Protein AF-A0A7C2VIC4-F1 (afdb_monomer)

Nearest PDB structures (foldseek):
  1k8g-assembly3_C  TM=6.787E-01  e=7.687E-01  Sterkiella nova
  3rd4-assembly2_A  TM=5.755E-01  e=6.909E-01  Proteus penneri ATCC 35198
  1k8g-assembly1_A  TM=6.773E-01  e=1.904E+00  Sterkiella nova
  1kix-assembly1_A-2  TM=5.984E-01  e=1.311E+00  Sterkiella nova

Structure (mmCIF, N/CA/C/O backbone):
data_AF-A0A7C2VIC4-F1
#
_entry.id   AF-A0A7C2VIC4-F1
#
loop_
_atom_site.group_PDB
_atom_site.id
_atom_site.type_symbol
_atom_site.label_atom_id
_atom_site.label_alt_id
_atom_site.label_comp_id
_atom_site.label_asym_id
_atom_site.label_entity_id
_atom_site.label_seq_id
_atom_site.pdbx_PDB_ins_code
_atom_site.Cartn_x
_atom_site.Cartn_y
_atom_site.Cartn_z
_atom_sit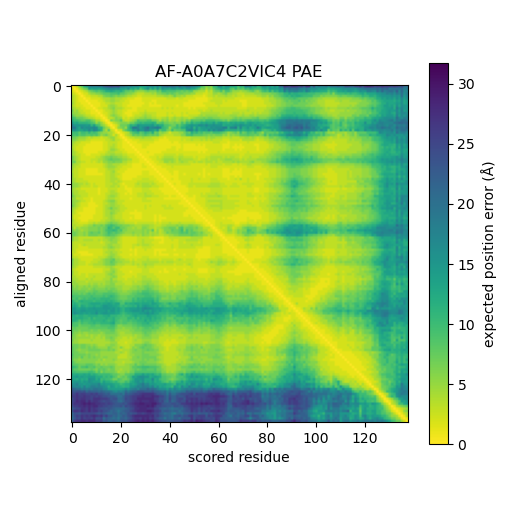e.occupancy
_atom_site.B_iso_or_equiv
_atom_site.auth_seq_id
_atom_site.auth_comp_id
_atom_site.auth_asym_id
_atom_site.auth_atom_id
_atom_site.pdbx_PDB_model_num
ATOM 1 N N . MET A 1 1 ? 11.755 -2.537 13.534 1.00 64.75 1 MET A N 1
ATOM 2 C CA . MET A 1 1 ? 10.346 -2.822 13.194 1.00 64.75 1 MET A CA 1
ATOM 3 C C . MET A 1 1 ? 9.711 -3.477 14.412 1.00 64.75 1 MET A C 1
ATOM 5 O O . MET A 1 1 ? 10.416 -4.234 15.068 1.00 64.75 1 MET A O 1
ATOM 9 N N . ALA A 1 2 ? 8.489 -3.097 14.790 1.00 79.00 2 ALA A N 1
ATOM 10 C CA . ALA A 1 2 ? 7.834 -3.641 15.985 1.00 79.00 2 ALA A CA 1
ATOM 11 C C . ALA A 1 2 ? 7.265 -5.044 15.720 1.00 79.00 2 ALA A C 1
ATOM 13 O O . ALA A 1 2 ? 7.152 -5.450 14.565 1.00 79.00 2 ALA A O 1
ATOM 14 N N . ASP A 1 3 ? 6.908 -5.765 16.781 1.00 85.69 3 ASP A N 1
ATOM 15 C CA . ASP A 1 3 ? 6.278 -7.080 16.656 1.00 85.69 3 ASP A CA 1
ATOM 16 C C . ASP A 1 3 ? 4.849 -6.939 16.083 1.00 85.69 3 ASP A C 1
ATOM 18 O O . ASP A 1 3 ? 4.140 -5.994 16.465 1.00 85.69 3 ASP A O 1
ATOM 22 N N . PRO A 1 4 ? 4.408 -7.800 15.143 1.00 91.94 4 PRO A N 1
ATOM 23 C CA . PRO A 1 4 ? 3.077 -7.699 14.559 1.00 91.94 4 PRO A CA 1
ATOM 24 C C . PRO A 1 4 ? 1.993 -7.967 15.606 1.00 91.94 4 PRO A C 1
ATOM 26 O O . P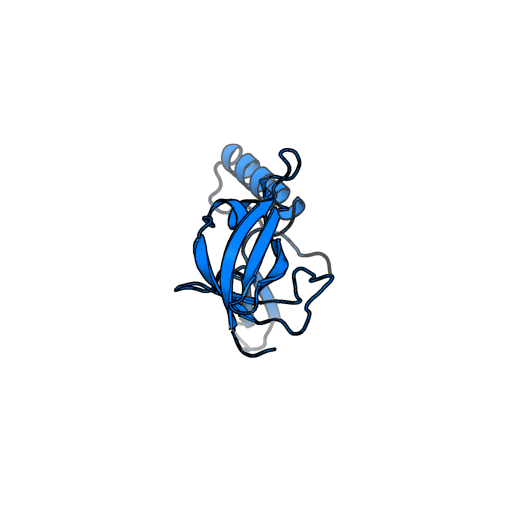RO A 1 4 ? 1.942 -9.039 16.204 1.00 91.94 4 PRO A O 1
ATOM 29 N N . ARG A 1 5 ? 1.079 -7.011 15.781 1.00 94.31 5 ARG A N 1
ATOM 30 C CA . ARG A 1 5 ? -0.068 -7.123 16.688 1.00 94.31 5 ARG A CA 1
ATOM 31 C C . ARG A 1 5 ? -1.367 -7.338 15.902 1.00 94.31 5 ARG A C 1
ATOM 33 O O . ARG A 1 5 ? -1.522 -6.726 14.840 1.00 94.31 5 ARG A O 1
ATOM 40 N N . PRO A 1 6 ? -2.299 -8.178 16.386 1.00 96.81 6 PRO A N 1
ATOM 41 C CA . PRO A 1 6 ? -3.604 -8.325 15.757 1.00 96.81 6 PRO A CA 1
ATOM 42 C C . PRO A 1 6 ? -4.415 -7.035 15.923 1.00 96.81 6 PRO A C 1
ATOM 44 O O . PRO A 1 6 ? -4.451 -6.445 17.005 1.00 96.81 6 PRO A O 1
ATOM 47 N N . VAL A 1 7 ? -5.051 -6.602 14.841 1.00 97.62 7 VAL A N 1
ATOM 48 C CA . VAL A 1 7 ? -5.935 -5.437 14.797 1.00 97.62 7 VAL A CA 1
ATOM 49 C C . VAL A 1 7 ? -7.162 -5.743 13.951 1.00 97.62 7 VAL A C 1
ATOM 51 O O . VAL A 1 7 ? -7.092 -6.518 13.001 1.00 97.62 7 VAL A O 1
ATOM 54 N N . THR A 1 8 ? -8.275 -5.094 14.256 1.00 98.06 8 THR A N 1
ATOM 55 C CA . THR A 1 8 ? -9.520 -5.199 13.495 1.00 98.06 8 THR A CA 1
ATOM 56 C C . THR A 1 8 ? -9.792 -3.889 12.773 1.00 98.06 8 THR A C 1
ATOM 58 O O . THR A 1 8 ? -9.621 -2.809 13.341 1.00 98.06 8 THR A O 1
ATOM 61 N N . VAL A 1 9 ? -10.217 -3.960 11.515 1.00 97.75 9 VAL A N 1
ATOM 62 C CA . VAL A 1 9 ? -10.616 -2.780 10.744 1.00 97.75 9 VAL A CA 1
ATOM 63 C C . VAL A 1 9 ? -11.910 -2.205 11.310 1.00 97.75 9 VAL A C 1
ATOM 65 O O . VAL A 1 9 ? -12.925 -2.892 11.385 1.00 97.75 9 VAL A O 1
ATOM 68 N N . VAL A 1 10 ? -11.880 -0.925 11.673 1.00 97.44 10 VAL A N 1
ATOM 69 C CA . VAL A 1 10 ? -13.036 -0.189 12.202 1.00 97.44 10 VAL A CA 1
ATOM 70 C C . VAL A 1 10 ? -13.691 0.657 11.121 1.00 97.44 10 VAL A C 1
ATOM 72 O O . VAL A 1 10 ? -14.910 0.733 11.066 1.00 97.44 10 VAL A O 1
ATOM 75 N N . ALA A 1 11 ? -12.893 1.324 10.284 1.00 95.81 11 ALA A N 1
ATOM 76 C CA . ALA A 1 11 ? -13.414 2.200 9.242 1.00 95.81 11 ALA A CA 1
ATOM 77 C C . ALA A 1 11 ? -12.382 2.453 8.141 1.00 95.81 11 ALA A C 1
ATOM 79 O O . ALA A 1 11 ? -11.172 2.430 8.376 1.00 95.81 11 ALA A O 1
ATOM 80 N N . ARG A 1 12 ? -12.870 2.826 6.956 1.00 94.56 12 ARG A N 1
ATOM 81 C CA . ARG A 1 12 ? -12.067 3.419 5.876 1.00 94.56 12 ARG A CA 1
ATOM 82 C C . ARG A 1 12 ? -12.489 4.867 5.645 1.00 94.56 12 ARG A C 1
ATOM 84 O O . ARG A 1 12 ? -13.675 5.174 5.562 1.00 94.56 12 ARG A O 1
ATOM 91 N N . ARG A 1 13 ? -11.523 5.776 5.530 1.00 91.81 13 ARG A N 1
ATOM 92 C CA . ARG A 1 13 ? -11.762 7.202 5.269 1.00 91.81 13 ARG A CA 1
ATOM 93 C C . ARG A 1 13 ? -11.097 7.585 3.958 1.00 91.81 13 ARG A C 1
ATOM 95 O O . ARG A 1 13 ? -9.876 7.697 3.878 1.00 91.81 13 ARG A O 1
ATOM 102 N N . ILE A 1 14 ? -11.915 7.793 2.934 1.00 87.19 14 ILE A N 1
ATOM 103 C CA . ILE A 1 14 ? -11.472 8.136 1.581 1.00 87.19 14 ILE A CA 1
ATOM 104 C C . ILE A 1 14 ? -12.244 9.375 1.143 1.00 87.19 14 ILE A C 1
ATOM 106 O O . ILE A 1 14 ? -13.466 9.428 1.276 1.00 87.19 14 ILE A O 1
ATOM 110 N N . ARG A 1 15 ? -11.537 10.391 0.640 1.00 77.56 15 ARG A N 1
ATOM 111 C CA . ARG A 1 15 ? -12.171 11.570 0.036 1.00 77.56 15 ARG A CA 1
ATOM 112 C C . ARG A 1 15 ? -12.324 11.344 -1.460 1.00 77.56 15 ARG A C 1
ATOM 114 O O . ARG A 1 15 ? -11.386 10.883 -2.101 1.00 77.56 15 ARG A O 1
ATOM 121 N N . GLN A 1 16 ? -13.471 11.730 -2.017 1.00 71.19 16 GLN A N 1
ATOM 122 C CA . GLN A 1 16 ? -13.789 11.502 -3.430 1.00 71.19 16 GLN A CA 1
ATOM 123 C C . GLN A 1 16 ? -12.762 12.131 -4.386 1.00 71.19 16 GLN A C 1
ATOM 125 O O . GLN A 1 16 ? -12.426 11.517 -5.389 1.00 71.19 16 GLN A O 1
ATOM 130 N N . ALA A 1 17 ? -12.202 13.298 -4.046 1.00 64.31 17 ALA A N 1
ATOM 131 C CA . ALA A 1 17 ? -11.174 13.959 -4.857 1.00 64.31 17 ALA A CA 1
ATOM 132 C C . ALA A 1 17 ? -9.854 13.164 -4.959 1.00 64.31 17 ALA A C 1
ATOM 134 O O . ALA A 1 17 ? -9.212 13.197 -5.999 1.00 64.31 17 ALA A O 1
ATOM 135 N N . ASN A 1 18 ? -9.484 12.391 -3.928 1.00 67.44 18 ASN A N 1
ATOM 136 C CA . ASN A 1 18 ? -8.177 11.716 -3.844 1.00 67.44 18 ASN A CA 1
ATOM 137 C C . ASN A 1 18 ? -8.317 10.186 -3.867 1.00 67.44 18 ASN A C 1
ATOM 139 O O . ASN A 1 18 ? -7.444 9.463 -3.384 1.00 67.44 18 ASN A O 1
ATOM 143 N N . TYR A 1 19 ? -9.445 9.685 -4.376 1.00 72.44 19 TYR A N 1
ATOM 144 C CA . TYR A 1 19 ? -9.919 8.324 -4.119 1.00 72.44 19 TYR A CA 1
ATOM 145 C C . TYR A 1 19 ? -8.951 7.205 -4.535 1.00 72.44 19 TYR A C 1
ATOM 147 O O . TYR A 1 19 ? -9.070 6.096 -4.017 1.00 72.44 19 TYR A O 1
ATOM 155 N N . ARG A 1 20 ? -8.005 7.483 -5.444 1.00 76.12 20 ARG A N 1
ATOM 156 C CA . ARG A 1 20 ? -6.988 6.526 -5.911 1.00 76.12 20 ARG A CA 1
ATOM 157 C C . ARG A 1 20 ? -5.716 6.544 -5.065 1.00 76.12 20 ARG A C 1
ATOM 159 O O . ARG A 1 20 ? -5.244 5.495 -4.634 1.00 76.12 20 ARG A O 1
ATOM 166 N N . TYR A 1 21 ? -5.159 7.721 -4.789 1.00 80.12 21 TYR A N 1
ATOM 167 C CA . TYR A 1 21 ? -3.799 7.842 -4.249 1.00 80.12 21 TYR A CA 1
ATOM 168 C C . TYR A 1 21 ? -3.730 8.168 -2.752 1.00 80.12 21 TYR A C 1
ATOM 170 O O . TYR A 1 21 ? -2.663 8.021 -2.166 1.00 80.12 21 TYR A O 1
ATOM 178 N N . LEU A 1 22 ? -4.839 8.545 -2.101 1.00 89.12 22 LEU A N 1
ATOM 179 C CA . LEU A 1 22 ? -4.853 8.773 -0.652 1.00 89.12 22 LEU A CA 1
ATOM 180 C C . LEU A 1 22 ? -6.119 8.233 0.016 1.00 89.12 22 LEU A C 1
ATOM 182 O O . LEU A 1 22 ? -7.237 8.672 -0.256 1.00 89.12 22 LEU A O 1
ATOM 186 N N . GLY A 1 23 ? -5.913 7.335 0.971 1.00 91.81 23 GLY A N 1
ATOM 187 C CA . GLY A 1 23 ? -6.927 6.839 1.887 1.00 91.81 23 GLY A CA 1
ATOM 188 C C . GLY A 1 23 ? -6.350 6.640 3.282 1.00 91.81 23 GLY A C 1
ATOM 189 O O . GLY A 1 23 ? -5.136 6.586 3.477 1.00 91.81 23 GLY A O 1
ATOM 190 N N . PHE A 1 24 ? -7.238 6.527 4.263 1.00 94.88 24 PHE A N 1
ATOM 191 C CA . PHE A 1 24 ? -6.866 6.176 5.626 1.00 94.88 24 PHE A CA 1
ATOM 192 C C . PHE A 1 24 ? -7.657 4.959 6.079 1.00 94.88 24 PHE A C 1
ATOM 194 O O . PHE A 1 24 ? -8.880 4.914 5.921 1.00 94.88 24 PHE A O 1
ATOM 201 N N . LEU A 1 25 ? -6.962 4.006 6.685 1.00 96.81 25 LEU A N 1
ATOM 202 C CA . LEU A 1 25 ? -7.568 2.873 7.362 1.00 96.81 25 LEU A CA 1
ATOM 203 C C . LEU A 1 25 ? -7.530 3.122 8.868 1.00 96.81 25 LEU A C 1
ATOM 205 O O . LEU A 1 25 ? -6.473 3.412 9.425 1.00 96.81 25 LEU A O 1
ATOM 209 N N . VAL A 1 26 ? -8.679 3.018 9.525 1.00 97.12 26 VAL A N 1
ATOM 210 C CA . VAL A 1 26 ? -8.771 3.038 10.983 1.00 97.12 26 VAL A CA 1
ATOM 211 C C . VAL A 1 26 ? -8.855 1.599 11.458 1.00 97.12 26 VAL A C 1
ATOM 213 O O . VAL A 1 26 ? -9.789 0.882 11.095 1.00 97.12 26 VAL A O 1
ATOM 216 N N . VAL A 1 27 ? -7.884 1.182 12.263 1.00 97.44 27 VAL A N 1
ATOM 217 C CA . VAL A 1 27 ? -7.838 -0.153 12.869 1.00 97.44 27 VAL A CA 1
ATOM 218 C C . VAL A 1 27 ? -7.764 -0.039 14.383 1.00 97.44 27 VAL A C 1
ATOM 220 O O . VAL A 1 27 ? -7.303 0.976 14.901 1.00 97.44 27 VAL A O 1
ATOM 223 N N . GLN A 1 28 ? -8.205 -1.069 15.091 1.00 97.25 28 GLN A N 1
ATOM 224 C CA . GLN A 1 28 ? -8.207 -1.109 16.548 1.00 97.25 28 GLN A CA 1
ATOM 225 C C . GLN A 1 28 ? -7.581 -2.405 17.050 1.00 97.25 28 GLN A C 1
ATOM 227 O O . GLN A 1 28 ? -7.852 -3.467 16.496 1.00 97.25 28 GLN A O 1
ATOM 232 N N . ASP A 1 29 ? -6.747 -2.329 18.084 1.00 95.56 29 ASP A N 1
ATOM 233 C CA . ASP A 1 29 ? -6.220 -3.522 18.750 1.00 95.56 29 ASP A CA 1
ATOM 234 C C . ASP A 1 29 ? -7.180 -4.077 19.821 1.00 95.56 29 ASP A C 1
ATOM 236 O O . ASP A 1 29 ? -8.225 -3.499 20.134 1.00 95.56 29 ASP A O 1
ATOM 240 N N . ALA A 1 30 ? -6.813 -5.215 20.413 1.00 92.62 30 ALA A N 1
ATOM 241 C CA . ALA A 1 30 ? -7.595 -5.848 21.477 1.00 92.62 30 ALA A CA 1
ATOM 242 C C . ALA A 1 30 ? -7.703 -4.999 22.761 1.00 92.62 30 ALA A C 1
ATOM 244 O O . ALA A 1 30 ? -8.619 -5.211 23.554 1.00 92.62 30 ALA A O 1
ATOM 245 N N . ALA A 1 31 ? -6.793 -4.041 22.974 1.00 92.44 31 ALA A N 1
ATOM 246 C CA . ALA A 1 31 ? -6.828 -3.117 24.106 1.00 92.44 31 ALA A CA 1
ATOM 247 C C . ALA A 1 31 ? -7.726 -1.891 2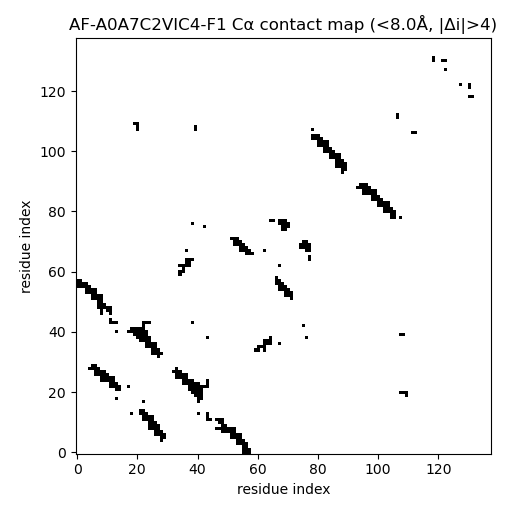3.843 1.00 92.44 31 ALA A C 1
ATOM 249 O O . ALA A 1 31 ? -7.916 -1.067 24.738 1.00 92.44 31 ALA A O 1
ATOM 250 N N . 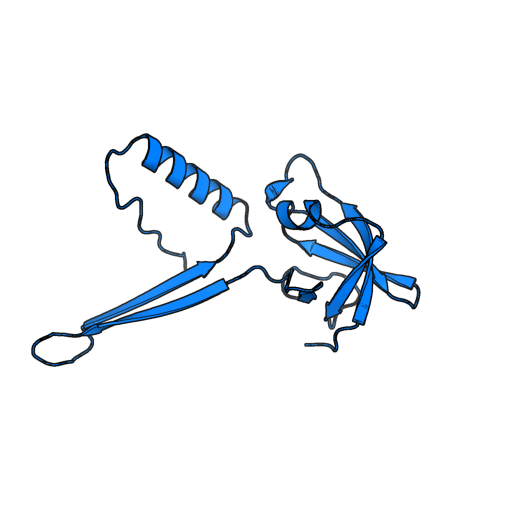GLY A 1 32 ? -8.293 -1.769 22.638 1.00 92.94 32 GLY A N 1
ATOM 251 C CA . GLY A 1 32 ? -9.144 -0.650 22.240 1.00 92.94 32 GLY A CA 1
ATOM 252 C C . GLY A 1 32 ? -8.380 0.551 21.681 1.00 92.94 32 GLY A C 1
ATOM 253 O O . GLY A 1 32 ? -8.991 1.587 21.423 1.00 92.94 32 GLY A O 1
ATOM 254 N N . VAL A 1 33 ? -7.066 0.441 21.468 1.00 93.88 33 VAL A N 1
ATOM 255 C CA . VAL A 1 33 ? -6.255 1.521 20.896 1.00 93.88 33 VAL A CA 1
ATOM 256 C C . VAL A 1 33 ? -6.516 1.603 19.398 1.00 93.88 33 VAL A C 1
ATOM 258 O O . VAL A 1 33 ? -6.379 0.610 18.682 1.00 93.88 33 VAL A O 1
ATOM 261 N N . GLN A 1 34 ? -6.880 2.794 18.920 1.00 95.44 34 GLN A N 1
ATOM 262 C CA . GLN A 1 34 ? -7.122 3.047 17.503 1.00 95.44 34 GLN A CA 1
ATOM 263 C C . GLN A 1 34 ? -5.890 3.624 16.809 1.00 95.44 34 GLN A C 1
ATOM 265 O O . GLN A 1 34 ? -5.261 4.562 17.295 1.00 95.44 34 GLN A O 1
ATOM 270 N N . TYR A 1 35 ? -5.613 3.110 15.617 1.00 96.56 35 TYR A N 1
ATOM 271 C CA . TYR A 1 35 ? -4.541 3.555 14.738 1.00 96.56 35 TYR A CA 1
ATOM 272 C C . TYR A 1 35 ? -5.146 4.077 13.441 1.00 96.56 35 TYR A C 1
ATOM 274 O O . TYR A 1 35 ? -5.986 3.419 12.829 1.00 96.56 35 TYR A O 1
ATOM 282 N N . THR A 1 36 ? -4.703 5.256 13.005 1.00 96.38 36 THR A N 1
ATOM 283 C CA . THR A 1 36 ? 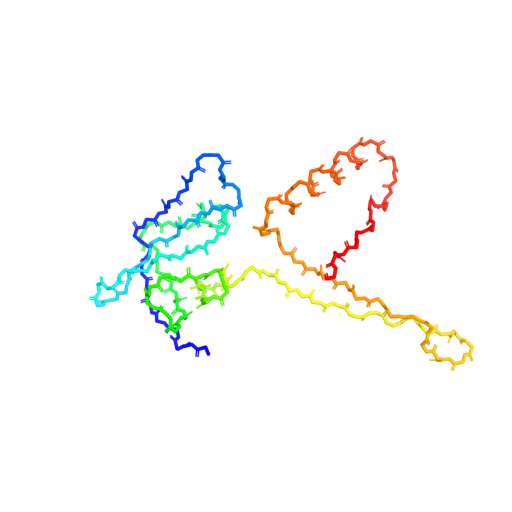-5.048 5.800 11.686 1.00 96.38 36 THR A CA 1
ATOM 284 C C . THR A 1 36 ? -3.857 5.613 10.759 1.00 96.38 36 THR A C 1
ATOM 286 O O . THR A 1 36 ? -2.819 6.240 10.950 1.00 96.38 36 THR A O 1
ATOM 289 N N . LEU A 1 37 ? -4.012 4.740 9.768 1.00 96.50 37 LEU A N 1
ATOM 290 C CA . LEU A 1 37 ? -2.950 4.304 8.870 1.00 96.50 37 LEU A CA 1
ATOM 291 C C . LEU A 1 37 ? -3.133 4.956 7.490 1.00 96.50 37 LEU A C 1
ATOM 293 O O . LEU A 1 37 ? -4.127 4.659 6.818 1.00 96.50 37 LEU A O 1
ATOM 297 N N . PRO A 1 38 ? -2.229 5.847 7.048 1.00 94.25 38 PRO A N 1
ATOM 298 C CA . PRO A 1 38 ? -2.281 6.395 5.696 1.00 94.25 38 PRO A CA 1
ATOM 299 C C . PRO A 1 38 ? -1.810 5.358 4.671 1.00 94.25 38 PRO A C 1
ATOM 301 O O . PRO A 1 38 ? -0.754 4.747 4.831 1.00 94.25 38 PRO A O 1
ATOM 304 N N . MET A 1 39 ? -2.570 5.177 3.595 1.00 93.69 39 MET A N 1
ATOM 305 C CA . MET A 1 39 ? -2.255 4.277 2.478 1.00 93.69 39 MET A CA 1
ATOM 306 C C . MET A 1 39 ? -2.816 4.827 1.166 1.00 93.69 39 MET A C 1
ATOM 308 O O . MET A 1 39 ? -3.416 5.906 1.135 1.00 93.69 39 MET A O 1
ATOM 312 N N . THR A 1 40 ? -2.621 4.109 0.061 1.00 92.81 40 THR A N 1
ATOM 313 C CA . THR A 1 40 ? -3.305 4.463 -1.185 1.00 92.81 40 THR A CA 1
ATOM 314 C C . THR A 1 40 ? -4.811 4.282 -1.029 1.00 92.81 40 THR A C 1
ATOM 316 O O . THR A 1 40 ? -5.290 3.374 -0.343 1.00 92.81 40 THR A O 1
ATOM 319 N N . GLY A 1 41 ? -5.575 5.160 -1.679 1.00 90.94 41 GLY A N 1
ATOM 320 C CA . GLY A 1 41 ? -7.032 5.078 -1.678 1.00 90.94 41 GLY A CA 1
ATOM 321 C C . GLY A 1 41 ? -7.523 3.758 -2.274 1.00 90.94 41 GLY A C 1
ATOM 322 O O . GLY A 1 41 ? -8.426 3.145 -1.716 1.00 90.94 41 GLY A O 1
ATOM 323 N N . THR A 1 42 ? -6.862 3.266 -3.327 1.00 89.31 42 THR A N 1
ATOM 324 C CA . THR A 1 42 ? -7.148 1.962 -3.944 1.00 89.31 42 THR A CA 1
ATOM 325 C C . THR A 1 42 ? -7.022 0.803 -2.950 1.00 89.31 42 THR A C 1
ATOM 327 O O . THR A 1 42 ? -7.950 0.007 -2.838 1.00 89.31 42 THR A O 1
ATOM 330 N N . VAL A 1 43 ? -5.935 0.730 -2.167 1.00 92.81 43 VAL A N 1
ATOM 331 C CA . VAL A 1 43 ? -5.768 -0.337 -1.160 1.00 92.81 43 VAL A CA 1
ATOM 332 C C . VAL A 1 43 ? -6.813 -0.212 -0.053 1.00 92.81 43 VAL A C 1
ATOM 334 O O . VAL A 1 43 ? -7.425 -1.206 0.332 1.00 92.81 43 VAL A O 1
ATOM 337 N N . ALA A 1 44 ? -7.086 1.008 0.418 1.00 93.38 44 ALA A N 1
ATOM 338 C CA . ALA A 1 44 ? -8.087 1.238 1.460 1.00 93.38 44 ALA A CA 1
ATOM 339 C C . ALA A 1 44 ? -9.506 0.789 1.051 1.00 93.38 44 ALA A C 1
ATOM 341 O O . ALA A 1 44 ? -10.301 0.426 1.917 1.00 93.38 44 ALA A O 1
ATOM 342 N N . GLN A 1 45 ? -9.845 0.806 -0.244 1.00 91.06 45 GLN A N 1
ATOM 343 C CA . GLN A 1 45 ? -11.155 0.358 -0.743 1.00 91.06 45 GLN A CA 1
ATOM 344 C C . GLN A 1 45 ? -11.349 -1.156 -0.653 1.00 91.06 45 GLN A C 1
ATOM 346 O O . GLN A 1 45 ? -12.486 -1.607 -0.516 1.00 91.06 45 GLN A O 1
ATOM 351 N N . TRP A 1 46 ? -10.268 -1.933 -0.735 1.00 91.88 46 TRP A N 1
ATOM 352 C CA . TRP A 1 46 ? -10.330 -3.397 -0.709 1.00 91.88 46 TRP A CA 1
ATOM 353 C C . TRP A 1 46 ? -10.509 -3.958 0.702 1.00 91.88 46 TRP A C 1
ATOM 355 O O . TRP A 1 46 ? -10.895 -5.113 0.859 1.00 91.88 46 TRP A O 1
ATOM 365 N N . LEU A 1 47 ? -10.251 -3.142 1.724 1.00 94.81 47 LEU A N 1
ATOM 366 C CA . LEU A 1 47 ? -10.369 -3.536 3.120 1.00 94.81 47 LEU A CA 1
ATOM 367 C C . LEU A 1 47 ? -11.797 -3.325 3.631 1.00 94.81 47 LEU A C 1
ATOM 369 O O . LEU A 1 47 ? -12.464 -2.324 3.328 1.00 94.81 47 LEU A O 1
ATOM 373 N N . LEU A 1 48 ? -12.262 -4.299 4.411 1.00 95.00 48 LEU A N 1
ATOM 374 C CA . LEU A 1 48 ? -13.621 -4.355 4.939 1.00 95.00 48 LEU A CA 1
ATOM 375 C C . LEU A 1 48 ? -13.627 -4.135 6.450 1.00 95.00 48 LEU A C 1
ATOM 377 O O . LEU A 1 48 ? -12.727 -4.578 7.157 1.00 95.00 48 LEU A O 1
ATOM 381 N N . GLU A 1 49 ? -14.665 -3.466 6.947 1.00 96.81 49 GLU A N 1
ATOM 382 C CA . GLU A 1 49 ? -14.898 -3.324 8.386 1.00 96.81 49 GLU A CA 1
ATOM 383 C C . GLU A 1 49 ? -15.105 -4.702 9.032 1.00 96.81 49 GLU A C 1
ATOM 385 O O . GLU A 1 49 ? -15.733 -5.587 8.451 1.00 96.81 49 GLU A O 1
ATOM 390 N N . GLY A 1 50 ? -14.535 -4.896 10.221 1.00 96.31 50 GLY A N 1
ATOM 391 C CA . GLY A 1 50 ? -14.512 -6.179 10.922 1.00 96.31 50 GLY A CA 1
ATOM 392 C C . GLY A 1 50 ? -13.398 -7.135 10.482 1.00 96.31 50 GLY A C 1
ATOM 393 O O . GLY A 1 50 ? -13.212 -8.165 11.122 1.00 96.31 50 GLY A O 1
ATOM 394 N N . GLN A 1 51 ? -12.628 -6.816 9.436 1.00 96.62 51 GLN A N 1
ATOM 395 C CA . GLN A 1 51 ? -11.520 -7.664 8.991 1.00 96.62 51 GLN A CA 1
ATOM 396 C C . GLN A 1 51 ? -10.371 -7.669 10.010 1.00 96.62 51 GLN A C 1
ATOM 398 O O . GLN A 1 51 ? -9.944 -6.613 10.478 1.00 96.62 51 GLN A O 1
ATOM 403 N N . GLU A 1 52 ? -9.837 -8.852 10.317 1.00 97.44 52 GLU A N 1
ATOM 404 C CA . GLU A 1 52 ? -8.657 -9.015 11.169 1.00 97.44 52 GLU A CA 1
ATOM 405 C C . GLU A 1 52 ? -7.367 -8.947 10.348 1.00 97.44 52 GLU A C 1
ATOM 407 O O . GLU A 1 52 ? -7.222 -9.602 9.315 1.00 97.44 52 GLU A O 1
ATOM 412 N N . LEU A 1 53 ? -6.416 -8.150 10.823 1.00 97.75 53 LEU A N 1
ATOM 413 C CA . LEU A 1 53 ? -5.130 -7.887 10.191 1.00 97.75 53 LEU A CA 1
ATOM 414 C C . LEU A 1 53 ? -4.014 -7.900 11.240 1.00 97.75 53 LEU A C 1
ATOM 416 O O . LEU A 1 53 ? -4.252 -7.878 12.446 1.00 97.75 53 LEU A O 1
ATOM 420 N N . ARG A 1 54 ? -2.766 -7.910 10.778 1.00 97.94 54 ARG A N 1
ATOM 421 C CA . ARG A 1 54 ? -1.563 -7.806 11.606 1.00 97.94 54 ARG A CA 1
ATOM 422 C C . ARG A 1 54 ? -0.860 -6.492 11.305 1.00 97.94 54 ARG A C 1
ATOM 424 O O . ARG A 1 54 ? -0.415 -6.275 10.179 1.00 97.94 54 ARG A O 1
ATOM 431 N N . LEU A 1 55 ? -0.759 -5.633 12.314 1.00 97.50 55 LEU A N 1
ATOM 432 C CA . LEU A 1 55 ? -0.098 -4.334 12.245 1.00 97.50 55 LEU A CA 1
ATOM 433 C C . LEU A 1 55 ? 1.249 -4.399 12.962 1.00 97.50 55 LEU A C 1
ATOM 435 O O . LEU A 1 55 ? 1.308 -4.709 14.149 1.00 97.50 55 LEU A O 1
ATOM 439 N N . SER A 1 56 ? 2.325 -4.018 12.284 1.00 96.88 56 SER A N 1
ATOM 440 C CA . SER A 1 56 ? 3.600 -3.725 12.940 1.00 96.88 56 SER A CA 1
ATOM 441 C C . SER A 1 56 ? 3.900 -2.237 12.796 1.00 96.88 56 SER A C 1
ATOM 443 O O . SER A 1 56 ? 4.004 -1.710 11.692 1.00 96.88 56 SER A O 1
ATOM 445 N N . THR A 1 57 ? 4.034 -1.548 13.925 1.00 94.88 57 THR A N 1
ATOM 446 C CA . THR A 1 57 ? 4.434 -0.139 13.983 1.00 94.88 57 THR A CA 1
ATOM 447 C C . THR A 1 57 ? 5.056 0.174 15.336 1.00 94.88 57 THR A C 1
ATOM 449 O O . THR A 1 57 ? 4.658 -0.393 16.358 1.00 94.88 57 THR A O 1
ATOM 452 N N . THR A 1 58 ? 6.041 1.069 15.343 1.00 90.19 58 THR A N 1
ATOM 453 C CA . THR A 1 58 ? 6.649 1.622 16.562 1.00 90.19 58 THR A CA 1
ATOM 454 C C . THR A 1 58 ? 5.956 2.902 17.030 1.00 90.19 58 THR A C 1
ATOM 456 O O . THR A 1 58 ? 6.259 3.383 18.120 1.00 90.19 58 THR A O 1
ATOM 459 N N . ARG A 1 59 ? 5.039 3.458 16.226 1.00 88.19 59 ARG A N 1
ATOM 460 C CA . ARG A 1 59 ? 4.317 4.701 16.509 1.00 88.19 59 ARG A CA 1
ATOM 461 C C . ARG A 1 59 ? 2.853 4.419 16.813 1.00 88.19 59 ARG A C 1
ATOM 463 O O . ARG A 1 59 ? 2.234 3.561 16.195 1.00 88.19 59 ARG A O 1
ATOM 470 N N . THR A 1 60 ? 2.297 5.175 17.749 1.00 82.00 60 THR A N 1
ATOM 471 C CA . THR A 1 60 ? 0.873 5.088 18.111 1.00 82.00 60 THR A CA 1
ATOM 472 C C . THR A 1 60 ? 0.080 6.266 17.545 1.00 82.00 60 THR A C 1
ATOM 474 O O . THR A 1 60 ? -1.095 6.126 17.226 1.00 82.00 60 THR A O 1
ATOM 477 N N . GLU A 1 61 ? 0.736 7.409 17.346 1.00 86.25 61 GLU A N 1
ATOM 478 C CA . GLU A 1 61 ? 0.147 8.645 16.829 1.00 86.25 61 GLU A CA 1
ATOM 479 C C . GLU A 1 61 ? 0.965 9.173 15.645 1.00 86.25 61 GLU A C 1
ATOM 481 O O . GLU A 1 61 ? 2.149 8.853 15.514 1.00 86.25 61 GLU A O 1
ATOM 486 N N . ALA A 1 62 ? 0.330 9.982 14.788 1.00 88.69 62 ALA A N 1
ATOM 487 C CA . ALA A 1 62 ? 0.952 10.599 13.609 1.00 88.69 62 ALA A CA 1
ATOM 488 C C . ALA A 1 62 ? 1.763 9.600 12.751 1.00 88.69 62 ALA A C 1
ATOM 490 O O . ALA A 1 62 ? 2.917 9.849 12.393 1.00 88.69 62 ALA A O 1
ATOM 491 N N . ILE A 1 63 ? 1.153 8.448 12.457 1.00 93.62 63 ILE A N 1
ATOM 492 C CA . ILE A 1 63 ? 1.744 7.383 11.640 1.00 93.62 63 ILE A CA 1
ATOM 493 C C . ILE A 1 63 ? 1.843 7.872 10.194 1.00 93.62 63 ILE A C 1
ATOM 495 O O . ILE A 1 63 ? 0.831 8.199 9.576 1.00 93.62 63 ILE A O 1
ATOM 499 N N . GLY A 1 64 ? 3.061 7.930 9.662 1.00 92.50 64 GLY A N 1
ATOM 500 C CA . GLY A 1 64 ? 3.342 8.166 8.254 1.00 92.50 64 GLY A CA 1
ATOM 501 C C . GLY A 1 64 ? 3.254 6.887 7.422 1.00 92.50 64 GLY A C 1
ATOM 502 O O . GLY A 1 64 ? 3.141 5.777 7.937 1.00 92.50 64 GLY A O 1
ATOM 503 N N . PHE A 1 65 ? 3.331 7.035 6.102 1.00 90.81 65 PHE A N 1
ATOM 504 C CA . PHE A 1 65 ? 3.219 5.906 5.176 1.00 90.81 65 PHE A CA 1
ATOM 505 C C . PHE A 1 65 ? 4.317 4.848 5.346 1.00 90.81 65 PHE A C 1
ATOM 507 O O . PHE A 1 65 ? 4.070 3.682 5.074 1.00 90.81 65 PHE A O 1
ATOM 514 N N . ASP A 1 66 ? 5.517 5.232 5.774 1.00 92.62 66 ASP A N 1
ATOM 515 C CA . ASP A 1 66 ? 6.659 4.316 5.899 1.00 92.62 66 ASP A CA 1
ATOM 51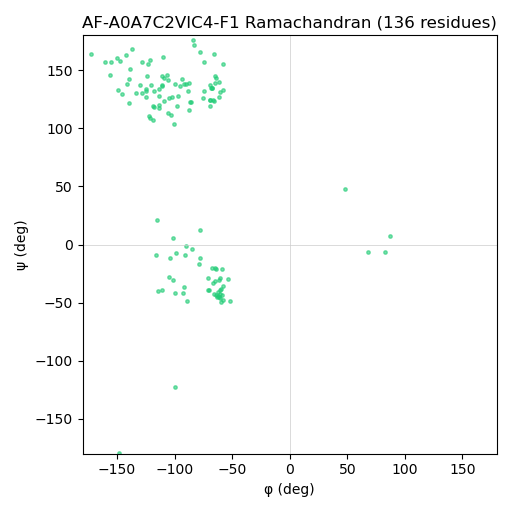6 C C . ASP A 1 66 ? 6.891 3.866 7.361 1.00 92.62 66 ASP A C 1
ATOM 518 O O . ASP A 1 66 ? 7.847 3.154 7.659 1.00 92.62 66 ASP A O 1
ATOM 522 N N . ASP A 1 67 ? 5.992 4.246 8.280 1.00 95.19 67 ASP A N 1
ATOM 523 C CA . ASP A 1 67 ? 6.099 3.975 9.7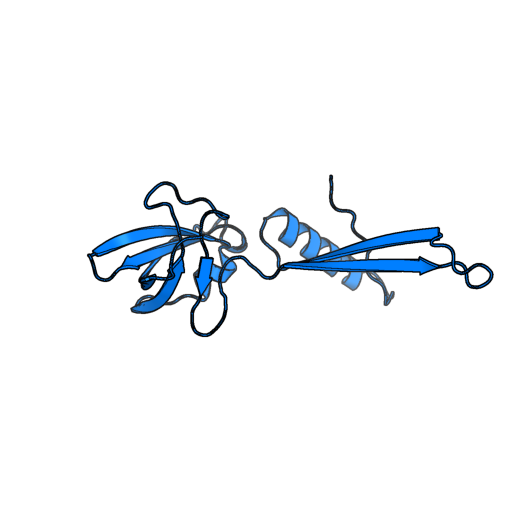24 1.00 95.19 67 ASP A CA 1
ATOM 524 C C . ASP A 1 67 ? 5.444 2.648 10.155 1.00 95.19 67 ASP A C 1
ATOM 526 O O . ASP A 1 67 ? 5.430 2.306 11.348 1.00 95.19 67 ASP A O 1
ATOM 530 N N . TYR A 1 68 ? 4.848 1.906 9.220 1.00 96.44 68 TYR A N 1
ATOM 531 C CA . TYR A 1 68 ? 4.113 0.689 9.539 1.00 96.44 68 TYR A CA 1
ATOM 532 C C . TYR A 1 68 ? 4.130 -0.351 8.420 1.00 96.44 68 TYR A C 1
ATOM 534 O O . TYR A 1 68 ? 4.355 -0.056 7.248 1.00 96.44 68 TYR A O 1
ATOM 542 N N . THR A 1 69 ? 3.833 -1.585 8.813 1.00 97.19 69 THR A N 1
ATOM 543 C CA . THR A 1 69 ? 3.505 -2.688 7.915 1.00 97.19 69 THR A CA 1
ATOM 544 C C . THR A 1 69 ? 2.144 -3.257 8.289 1.00 97.19 69 THR A C 1
ATOM 546 O O . THR A 1 69 ? 1.771 -3.288 9.465 1.00 97.19 69 THR A O 1
ATOM 549 N N . LEU A 1 70 ? 1.388 -3.691 7.285 1.00 97.50 70 LEU A N 1
ATOM 550 C CA . LEU A 1 70 ? 0.059 -4.268 7.451 1.00 97.50 70 LEU A CA 1
ATOM 551 C C . LEU A 1 70 ? -0.038 -5.541 6.617 1.00 97.50 70 LEU A C 1
ATOM 553 O O . LEU A 1 70 ? 0.305 -5.538 5.435 1.00 97.50 70 LEU A O 1
ATOM 557 N N . ALA A 1 71 ? -0.506 -6.627 7.221 1.00 97.19 71 ALA A N 1
ATOM 558 C CA . ALA A 1 71 ? -0.662 -7.906 6.540 1.00 97.19 71 ALA A CA 1
ATOM 559 C C . ALA A 1 71 ? -1.956 -8.609 6.958 1.00 97.19 71 ALA A C 1
ATOM 561 O O . ALA A 1 71 ? -2.336 -8.577 8.126 1.00 97.19 71 ALA A O 1
ATOM 562 N N . GLY A 1 72 ? -2.607 -9.268 6.004 1.00 94.62 72 GLY A N 1
ATOM 563 C CA . GLY A 1 72 ? -3.651 -10.259 6.258 1.00 94.62 72 GLY A CA 1
ATOM 564 C C . GLY A 1 72 ? -3.051 -11.659 6.149 1.00 94.62 72 GLY A C 1
ATOM 565 O O . GLY A 1 72 ? -2.061 -11.976 6.813 1.00 94.62 72 GLY A O 1
ATOM 566 N N . GLU A 1 73 ? -3.610 -12.477 5.260 1.00 92.19 73 GLU A N 1
ATOM 567 C CA . GLU A 1 73 ? -2.945 -13.696 4.772 1.00 92.19 73 GLU A CA 1
ATOM 568 C C . GLU A 1 73 ? -1.694 -13.369 3.945 1.00 92.19 73 GLU A C 1
ATOM 570 O O . GLU A 1 73 ? -0.699 -14.088 3.999 1.00 92.19 73 GLU A O 1
ATOM 575 N N . VAL A 1 74 ? -1.732 -12.243 3.228 1.00 93.06 74 VAL A N 1
ATOM 576 C CA . VAL A 1 74 ? -0.631 -11.710 2.421 1.00 93.06 74 VAL A CA 1
ATOM 577 C C . VAL A 1 74 ? -0.238 -10.304 2.896 1.00 93.06 74 VAL A C 1
ATOM 579 O O . VAL A 1 74 ? -1.047 -9.632 3.551 1.00 93.06 74 VAL A O 1
ATOM 582 N N . PRO A 1 75 ? 0.987 -9.833 2.592 1.00 94.75 75 PRO A N 1
ATOM 583 C CA . PRO A 1 75 ? 1.365 -8.440 2.811 1.00 94.75 75 PRO A CA 1
ATOM 584 C C . PRO A 1 75 ? 0.427 -7.489 2.058 1.00 94.75 75 PRO A C 1
ATOM 586 O O . PRO A 1 75 ? 0.145 -7.702 0.882 1.00 94.75 75 PRO A O 1
ATOM 589 N N . ILE A 1 76 ? -0.048 -6.451 2.745 1.00 96.00 76 ILE A N 1
ATOM 590 C CA . ILE A 1 76 ? -0.924 -5.406 2.187 1.00 96.00 76 ILE A CA 1
ATOM 591 C C . ILE A 1 76 ? -0.173 -4.075 2.106 1.00 96.00 76 ILE A C 1
ATOM 593 O O . ILE A 1 76 ? -0.338 -3.318 1.153 1.00 96.00 76 ILE A O 1
ATOM 597 N N . TRP A 1 77 ? 0.639 -3.778 3.123 1.00 95.81 77 TRP A N 1
ATOM 598 C CA . TRP A 1 77 ? 1.429 -2.556 3.197 1.00 95.81 77 TRP A CA 1
ATOM 599 C C . TRP A 1 77 ? 2.820 -2.827 3.799 1.00 95.81 77 TRP A C 1
ATOM 601 O O . TRP A 1 77 ? 2.901 -3.550 4.801 1.00 95.81 77 TRP A O 1
ATOM 611 N N . PRO A 1 78 ? 3.909 -2.239 3.266 1.00 94.88 78 PRO A N 1
ATOM 612 C CA . PRO A 1 78 ? 3.968 -1.360 2.093 1.00 94.88 78 PRO A CA 1
ATOM 613 C C . PRO A 1 78 ? 3.595 -2.080 0.794 1.00 94.88 78 PRO A C 1
ATOM 615 O O . PRO A 1 78 ? 3.572 -3.308 0.739 1.00 94.88 78 PRO A O 1
ATOM 618 N N . LEU A 1 79 ? 3.306 -1.290 -0.241 1.00 93.31 79 LEU A N 1
ATOM 619 C CA . LEU A 1 79 ? 3.100 -1.796 -1.596 1.00 93.31 79 LEU A CA 1
ATOM 620 C C . LEU A 1 79 ? 4.324 -2.564 -2.105 1.00 93.31 79 LEU A C 1
ATOM 622 O O . LEU A 1 79 ? 5.458 -2.308 -1.683 1.00 93.31 79 LEU A O 1
ATOM 626 N N . PHE A 1 80 ? 4.102 -3.465 -3.056 1.00 91.94 80 PHE A N 1
ATOM 627 C CA . PHE A 1 80 ? 5.179 -4.214 -3.681 1.00 91.94 80 PHE A CA 1
ATOM 628 C C . PHE A 1 80 ? 6.172 -3.271 -4.373 1.00 91.94 80 PHE A C 1
ATOM 630 O O . PHE A 1 80 ? 5.799 -2.402 -5.165 1.00 91.94 80 PHE A O 1
ATOM 637 N N . ALA A 1 81 ? 7.459 -3.482 -4.097 1.00 92.44 81 ALA A N 1
ATOM 638 C CA . ALA A 1 81 ? 8.566 -2.824 -4.771 1.00 92.44 81 ALA A CA 1
ATOM 639 C C . ALA A 1 81 ? 9.781 -3.755 -4.815 1.00 92.44 81 ALA A C 1
ATOM 641 O O . ALA A 1 81 ? 10.169 -4.346 -3.804 1.00 92.44 81 ALA A O 1
ATOM 642 N N . ARG A 1 82 ? 10.411 -3.873 -5.984 1.00 93.81 82 ARG A N 1
ATOM 643 C CA . ARG A 1 82 ? 11.617 -4.673 -6.187 1.00 93.81 82 ARG A CA 1
ATOM 644 C C . ARG A 1 82 ? 12.535 -4.034 -7.218 1.00 93.81 82 ARG A C 1
ATOM 646 O O . ARG A 1 82 ? 12.115 -3.711 -8.326 1.00 93.81 82 ARG A O 1
ATOM 653 N N . ALA A 1 83 ? 13.805 -3.898 -6.848 1.00 94.12 83 ALA A N 1
ATOM 654 C CA . ALA A 1 83 ? 14.858 -3.472 -7.755 1.00 94.12 83 ALA A CA 1
ATOM 655 C C . ALA A 1 83 ? 15.502 -4.684 -8.443 1.00 94.12 83 ALA A C 1
ATOM 657 O O . ALA A 1 83 ? 15.782 -5.702 -7.804 1.00 94.12 83 ALA A O 1
ATOM 658 N N . TYR A 1 84 ? 15.756 -4.549 -9.738 1.00 92.88 84 TYR A N 1
ATOM 659 C CA . TYR A 1 84 ? 16.498 -5.496 -10.556 1.00 92.88 84 TYR A CA 1
ATOM 660 C C . TYR A 1 84 ? 17.709 -4.794 -11.149 1.00 92.88 84 TYR A C 1
ATOM 662 O O . TYR A 1 84 ? 17.597 -3.678 -11.652 1.00 92.88 84 TYR A O 1
ATOM 670 N N . THR A 1 85 ? 18.849 -5.473 -11.129 1.00 94.31 85 THR A N 1
ATOM 671 C CA . THR A 1 85 ? 20.090 -4.958 -11.703 1.00 94.31 85 THR A CA 1
ATOM 672 C C . THR A 1 85 ? 20.474 -5.810 -12.901 1.00 94.31 85 THR A C 1
ATOM 674 O O . THR A 1 85 ? 20.554 -7.033 -12.788 1.00 94.31 85 THR A O 1
ATOM 677 N N . LEU A 1 86 ? 20.721 -5.171 -14.044 1.00 92.44 86 LEU A N 1
ATOM 678 C CA . LEU A 1 86 ? 21.198 -5.830 -15.257 1.00 92.44 86 LEU A CA 1
ATOM 679 C C . LEU A 1 86 ? 22.512 -5.198 -15.704 1.00 92.44 86 LEU A C 1
ATOM 681 O O . LEU A 1 86 ? 22.547 -4.068 -16.186 1.00 92.44 86 LEU A O 1
ATOM 685 N N . GLU A 1 87 ? 23.597 -5.952 -15.584 1.00 94.00 87 GLU A N 1
ATOM 686 C CA . GLU A 1 87 ? 24.897 -5.548 -16.108 1.00 94.00 87 GLU A CA 1
ATOM 687 C C . GLU A 1 87 ? 25.022 -5.946 -17.576 1.00 94.00 87 GLU A C 1
ATOM 689 O O . GLU A 1 87 ? 24.968 -7.129 -17.928 1.00 94.00 87 GLU A O 1
ATOM 694 N N . ARG A 1 88 ? 25.275 -4.974 -18.451 1.00 92.38 88 ARG A N 1
ATOM 695 C CA . ARG A 1 88 ? 25.709 -5.274 -19.810 1.00 92.38 88 ARG A CA 1
ATOM 696 C C . ARG A 1 88 ? 27.211 -5.421 -19.848 1.00 92.38 88 ARG A C 1
ATOM 698 O O . ARG A 1 88 ? 27.960 -4.489 -19.556 1.00 92.38 88 ARG A O 1
ATOM 705 N N . ARG A 1 89 ? 27.650 -6.586 -20.304 1.00 94.50 89 ARG A N 1
ATOM 706 C CA . ARG A 1 89 ? 29.062 -6.917 -20.457 1.00 94.50 89 ARG A CA 1
ATOM 707 C C . ARG A 1 89 ? 29.468 -6.919 -21.925 1.00 94.50 89 ARG A C 1
ATOM 709 O O . ARG A 1 89 ? 28.687 -7.282 -22.801 1.00 94.50 89 ARG A O 1
ATOM 716 N N . SER A 1 90 ? 30.705 -6.510 -22.184 1.00 91.62 90 SER A N 1
ATOM 717 C CA . SER A 1 90 ? 31.348 -6.656 -23.487 1.00 91.62 90 SER A CA 1
ATOM 718 C C . SER A 1 90 ? 31.445 -8.146 -23.837 1.00 91.62 90 SER A C 1
ATOM 720 O O . SER A 1 90 ? 32.019 -8.897 -23.045 1.00 91.62 90 SER A O 1
ATOM 722 N N . PRO A 1 91 ? 30.966 -8.587 -25.014 1.00 88.50 91 PRO A N 1
ATOM 723 C CA . PRO A 1 91 ? 31.044 -9.995 -25.406 1.00 88.50 91 PRO A CA 1
ATOM 724 C C . PRO A 1 91 ? 32.486 -10.460 -25.657 1.00 88.50 91 PRO A C 1
ATOM 726 O O . PRO A 1 91 ? 32.760 -11.651 -25.602 1.00 88.50 91 PRO A O 1
ATOM 729 N N . LEU A 1 92 ? 33.410 -9.526 -25.914 1.00 93.00 92 LEU A N 1
ATOM 730 C CA . LEU A 1 92 ? 34.816 -9.818 -26.209 1.00 93.00 92 LEU A CA 1
ATOM 731 C C . LEU A 1 92 ? 35.703 -9.815 -24.958 1.00 93.00 92 LEU A C 1
ATOM 733 O O . LEU A 1 92 ? 36.645 -10.592 -24.875 1.00 93.00 92 LEU A O 1
ATOM 737 N N . SER A 1 93 ? 35.434 -8.924 -23.997 1.00 92.06 93 SER A N 1
ATOM 738 C CA . SER A 1 93 ? 36.317 -8.712 -22.835 1.00 92.06 93 SER A CA 1
ATOM 739 C C . SER A 1 93 ? 35.692 -9.069 -21.485 1.00 92.06 93 SER A C 1
ATOM 741 O O . SER A 1 93 ? 36.381 -9.019 -20.470 1.00 92.06 93 SER A O 1
ATOM 743 N N . GLY A 1 94 ? 34.387 -9.358 -21.431 1.00 90.62 94 GLY A N 1
ATOM 744 C CA . GLY A 1 94 ? 33.648 -9.637 -20.192 1.00 90.62 94 GLY A CA 1
ATOM 745 C C . GLY A 1 94 ? 33.478 -8.438 -19.247 1.00 90.62 94 GLY A C 1
ATOM 746 O O . GLY A 1 94 ? 32.750 -8.537 -18.253 1.00 90.62 94 GLY A O 1
ATOM 747 N N . LYS A 1 95 ? 34.113 -7.297 -19.552 1.00 94.25 95 LYS A N 1
ATOM 748 C CA . LYS A 1 95 ? 34.022 -6.055 -18.775 1.00 94.25 95 LYS A CA 1
ATOM 749 C C . LYS A 1 95 ? 32.604 -5.495 -18.815 1.00 94.25 95 LYS A C 1
ATOM 751 O O . LYS A 1 95 ? 31.975 -5.490 -19.874 1.00 94.25 95 LYS A O 1
ATOM 756 N N . VAL A 1 96 ? 32.124 -5.006 -17.673 1.00 93.88 96 VAL A N 1
ATOM 757 C CA . VAL A 1 96 ? 30.853 -4.276 -17.584 1.00 93.88 96 VAL A CA 1
ATOM 758 C C . VAL A 1 96 ? 31.009 -2.954 -18.332 1.00 93.88 96 VAL A C 1
ATOM 760 O O . VAL A 1 96 ? 31.941 -2.199 -18.072 1.00 93.88 96 VAL A O 1
ATOM 763 N N . LEU A 1 97 ? 30.124 -2.715 -19.294 1.00 93.12 97 LEU A N 1
ATOM 764 C CA . LEU A 1 97 ? 30.057 -1.472 -20.060 1.00 93.12 97 LEU A CA 1
ATOM 765 C C . LEU A 1 97 ? 29.075 -0.497 -19.412 1.00 93.12 97 LEU A C 1
ATOM 767 O O . LEU A 1 97 ? 29.356 0.692 -19.322 1.00 93.12 97 LEU A O 1
ATOM 771 N N . TYR A 1 98 ? 27.931 -1.012 -18.961 1.00 90.12 98 TYR A N 1
ATOM 772 C CA . TYR A 1 98 ? 26.889 -0.251 -18.283 1.00 90.12 98 TYR A CA 1
ATOM 773 C C . TYR A 1 98 ? 26.050 -1.172 -17.398 1.00 90.12 98 TYR A C 1
ATOM 775 O O . TYR A 1 98 ? 25.959 -2.377 -17.644 1.00 90.12 98 TYR A O 1
ATOM 783 N N . THR A 1 99 ? 25.412 -0.584 -16.392 1.00 91.75 99 THR A N 1
ATOM 784 C CA . THR A 1 99 ? 24.504 -1.275 -15.478 1.00 91.75 99 THR A CA 1
ATOM 785 C C . THR A 1 99 ? 23.165 -0.561 -15.495 1.00 91.75 99 THR A C 1
ATOM 787 O O . THR A 1 99 ? 23.108 0.649 -15.288 1.00 91.75 99 THR A O 1
ATOM 790 N N . TYR A 1 100 ? 22.093 -1.307 -15.739 1.00 89.94 100 TYR A N 1
ATOM 791 C CA . TYR A 1 100 ? 20.732 -0.824 -15.555 1.00 89.94 100 TYR A CA 1
ATOM 792 C C . TYR A 1 100 ? 20.225 -1.201 -14.173 1.00 89.94 100 TYR A C 1
ATOM 794 O O . TYR A 1 100 ? 20.448 -2.325 -13.717 1.00 89.94 100 TYR A O 1
ATOM 802 N N . THR A 1 101 ? 19.467 -0.291 -13.572 1.00 92.00 101 THR A N 1
ATOM 803 C CA . THR A 1 101 ? 18.656 -0.562 -12.387 1.00 92.00 101 THR A CA 1
ATOM 804 C C . THR A 1 101 ? 17.201 -0.311 -12.752 1.00 92.00 101 THR A C 1
ATOM 806 O O . THR A 1 101 ? 16.840 0.798 -13.134 1.00 92.00 101 THR A O 1
ATOM 809 N N . LEU A 1 102 ? 16.371 -1.346 -12.653 1.00 88.62 102 LEU A N 1
ATOM 810 C CA . LEU A 1 102 ? 14.937 -1.288 -12.914 1.00 88.62 102 LEU A CA 1
ATOM 811 C C . LEU A 1 102 ? 14.190 -1.427 -11.590 1.00 88.62 102 LEU A C 1
ATOM 813 O O . LEU A 1 102 ? 14.373 -2.418 -10.886 1.00 88.62 102 LEU A O 1
ATOM 817 N N . LEU A 1 103 ? 13.341 -0.457 -11.254 1.00 90.44 103 LEU A N 1
ATOM 818 C CA . LEU A 1 103 ? 12.470 -0.521 -10.082 1.00 90.44 103 LEU A CA 1
ATOM 819 C C . LEU A 1 103 ? 11.057 -0.920 -10.516 1.00 90.44 103 LEU A C 1
ATOM 821 O O . LEU A 1 103 ? 10.308 -0.095 -11.031 1.00 90.44 103 LEU A O 1
ATOM 825 N N . ALA A 1 104 ? 10.687 -2.177 -10.281 1.00 90.44 104 ALA A N 1
ATOM 826 C CA . ALA A 1 104 ? 9.316 -2.639 -10.456 1.00 90.44 104 ALA A CA 1
ATOM 827 C C . ALA A 1 104 ? 8.545 -2.403 -9.157 1.00 90.44 104 ALA A C 1
ATOM 829 O O . ALA A 1 104 ? 8.885 -2.986 -8.127 1.00 90.44 104 ALA A O 1
ATOM 830 N N . ARG A 1 105 ? 7.524 -1.547 -9.184 1.00 91.81 105 ARG A N 1
ATOM 831 C CA . ARG A 1 105 ? 6.704 -1.232 -8.009 1.00 91.81 105 ARG A CA 1
ATOM 832 C C . ARG A 1 105 ? 5.261 -0.939 -8.389 1.00 91.81 105 ARG A C 1
ATOM 834 O O . ARG A 1 105 ? 4.997 -0.531 -9.516 1.00 91.81 105 ARG A O 1
ATOM 841 N N . GLU A 1 106 ? 4.355 -1.091 -7.434 1.00 90.38 106 GLU A N 1
ATOM 842 C CA . GLU A 1 106 ? 2.969 -0.647 -7.591 1.00 90.38 106 GLU A CA 1
ATOM 843 C C . GLU A 1 106 ? 2.849 0.887 -7.484 1.00 90.38 106 GLU A C 1
ATOM 845 O O . GLU A 1 106 ? 3.701 1.576 -6.901 1.00 90.38 106 GLU A O 1
ATOM 850 N N . ALA A 1 107 ? 1.770 1.427 -8.059 1.00 88.12 107 ALA A N 1
ATOM 851 C CA . ALA A 1 107 ? 1.460 2.853 -8.030 1.00 88.12 107 ALA A CA 1
ATOM 852 C C . ALA A 1 107 ? 1.073 3.309 -6.615 1.00 88.12 107 ALA A C 1
ATOM 854 O O . ALA A 1 107 ? 0.135 2.789 -6.006 1.00 88.12 107 ALA A O 1
ATOM 855 N N . ARG A 1 108 ? 1.783 4.317 -6.101 1.00 85.31 108 ARG A N 1
ATOM 856 C CA . ARG A 1 108 ? 1.606 4.862 -4.747 1.00 85.31 108 ARG A CA 1
ATOM 857 C C . ARG A 1 108 ? 1.103 6.302 -4.762 1.00 85.31 108 ARG A C 1
ATOM 859 O O . ARG A 1 108 ? 0.277 6.666 -3.932 1.00 85.31 108 ARG A O 1
ATOM 866 N N . TYR A 1 109 ? 1.610 7.118 -5.676 1.00 83.62 109 TYR A N 1
ATOM 867 C CA . TYR A 1 109 ? 1.379 8.561 -5.721 1.00 83.62 109 TYR A CA 1
ATOM 868 C C . TYR A 1 109 ? 0.501 8.950 -6.907 1.00 83.62 109 TYR A C 1
ATOM 870 O O . TYR A 1 109 ? 0.407 8.203 -7.874 1.00 83.62 109 TYR A O 1
ATOM 878 N N . GLU A 1 110 ? -0.093 10.144 -6.864 1.00 82.25 110 GLU A N 1
ATOM 879 C CA . GLU A 1 110 ? -0.886 10.703 -7.971 1.00 82.25 110 GLU A CA 1
ATOM 880 C C . GLU A 1 110 ? -0.124 10.674 -9.302 1.00 82.25 110 GLU A C 1
ATOM 882 O O . GLU A 1 110 ? -0.608 10.074 -10.257 1.00 82.25 110 GLU A O 1
ATOM 887 N N . ARG A 1 111 ? 1.128 11.151 -9.307 1.00 83.81 111 ARG A N 1
ATOM 888 C CA . ARG A 1 111 ? 2.031 11.095 -10.470 1.00 83.81 111 ARG A CA 1
ATOM 889 C C . ARG A 1 111 ? 2.218 9.697 -11.064 1.00 83.81 111 ARG A C 1
ATOM 891 O O . ARG A 1 111 ? 2.488 9.564 -12.249 1.00 83.81 111 ARG A O 1
ATOM 898 N N . ASP A 1 112 ? 2.117 8.647 -10.243 1.00 85.75 112 ASP A N 1
ATOM 899 C CA . ASP A 1 112 ? 2.272 7.279 -10.736 1.00 85.75 112 ASP A CA 1
ATOM 900 C C . ASP A 1 112 ? 1.052 6.897 -11.580 1.00 85.75 112 ASP A C 1
ATOM 902 O O . ASP A 1 112 ? 1.194 6.256 -12.614 1.00 85.75 112 ASP A O 1
ATOM 906 N N . TYR A 1 113 ? -0.144 7.321 -11.159 1.00 81.44 113 TYR A N 1
ATOM 907 C CA . TYR A 1 113 ? -1.372 7.123 -11.924 1.00 81.44 113 TYR A CA 1
ATOM 908 C C . TYR A 1 113 ? -1.399 7.987 -13.186 1.00 81.44 113 TYR A C 1
ATOM 910 O O . TYR A 1 113 ? -1.840 7.502 -14.222 1.00 81.44 113 TYR A O 1
ATOM 918 N N . GLU A 1 114 ? -0.924 9.232 -13.116 1.00 84.81 114 GLU A N 1
ATOM 919 C CA . GLU A 1 114 ? -0.786 10.104 -14.292 1.00 84.81 114 GLU A CA 1
ATOM 920 C C . GLU A 1 114 ? 0.141 9.470 -15.334 1.00 84.81 114 GLU A C 1
ATOM 922 O O . GLU A 1 114 ? -0.269 9.293 -16.477 1.00 84.81 114 GLU A O 1
ATOM 927 N N . ALA A 1 115 ? 1.325 9.009 -14.918 1.00 82.75 115 ALA A N 1
ATOM 928 C CA . ALA A 1 115 ? 2.276 8.345 -15.807 1.00 82.75 115 ALA A CA 1
ATOM 929 C C . ALA A 1 115 ? 1.706 7.058 -16.434 1.00 82.75 115 ALA A C 1
ATOM 931 O O . ALA A 1 115 ? 1.931 6.793 -17.612 1.00 82.75 115 ALA A O 1
ATOM 932 N N . ILE A 1 116 ? 0.943 6.261 -15.672 1.00 81.25 116 ILE A N 1
ATOM 933 C CA . ILE A 1 116 ? 0.253 5.074 -16.208 1.00 81.25 116 ILE A CA 1
ATOM 934 C C . ILE A 1 116 ? -0.776 5.475 -17.270 1.00 81.25 116 ILE A C 1
ATOM 936 O O . ILE A 1 116 ? -0.823 4.858 -18.329 1.00 81.25 116 ILE A O 1
ATOM 940 N N . VAL A 1 117 ? -1.579 6.512 -17.020 1.00 81.38 117 VAL A N 1
ATOM 941 C CA . VAL A 1 117 ? -2.570 6.988 -17.996 1.00 81.38 117 VAL A CA 1
ATOM 942 C C . VAL A 1 117 ? -1.883 7.513 -19.255 1.00 81.38 117 VAL A C 1
ATOM 944 O O . VAL A 1 117 ? -2.317 7.184 -20.354 1.00 81.38 117 VAL A O 1
ATOM 947 N N . GLU A 1 118 ? -0.806 8.287 -19.124 1.00 80.06 118 GLU A N 1
ATOM 948 C CA . GLU A 1 118 ? -0.024 8.771 -20.269 1.00 80.06 118 GLU A CA 1
ATOM 949 C C . GLU A 1 118 ? 0.538 7.615 -21.108 1.00 80.06 118 GLU A C 1
ATOM 951 O O . GLU A 1 118 ? 0.427 7.636 -22.335 1.00 80.06 118 GLU A O 1
ATOM 956 N N . LEU A 1 119 ? 1.066 6.575 -20.455 1.00 76.81 119 LEU A N 1
ATOM 957 C CA . LEU A 1 119 ? 1.526 5.345 -21.104 1.00 76.81 119 LEU A CA 1
ATOM 958 C C . LEU A 1 119 ? 0.404 4.625 -21.852 1.00 76.81 119 LEU A C 1
ATOM 960 O O . LEU A 1 119 ? 0.592 4.213 -22.995 1.00 76.81 119 LEU A O 1
ATOM 964 N N . GLU A 1 120 ? -0.762 4.473 -21.223 1.00 74.00 120 GLU A N 1
ATOM 965 C CA . GLU A 1 120 ? -1.924 3.848 -21.854 1.00 74.00 120 GLU A CA 1
ATOM 966 C C . GLU A 1 120 ? -2.377 4.645 -23.080 1.00 74.00 120 GLU A C 1
ATOM 968 O O . GLU A 1 120 ? -2.611 4.059 -24.135 1.00 74.00 120 GLU A O 1
ATOM 973 N N . GLN A 1 121 ? -2.453 5.977 -22.980 1.00 72.81 121 GLN A N 1
ATOM 974 C CA . GLN A 1 121 ? -2.800 6.835 -24.116 1.00 72.81 121 GLN A CA 1
ATOM 975 C C . GLN A 1 121 ? -1.771 6.732 -25.245 1.00 72.81 121 GLN A C 1
ATOM 977 O O . GLN A 1 121 ? -2.158 6.658 -26.410 1.00 72.81 121 GLN A O 1
ATOM 982 N N . TYR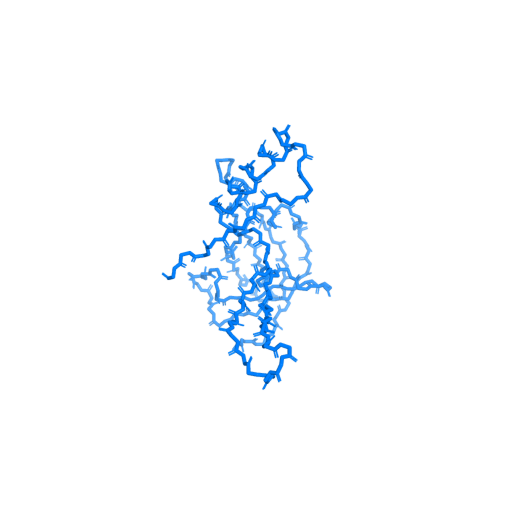 A 1 122 ? -0.477 6.686 -24.917 1.00 69.19 122 TYR A N 1
ATOM 983 C CA . TYR A 1 122 ? 0.575 6.482 -25.911 1.00 69.19 122 TYR A CA 1
ATOM 984 C C . TYR A 1 122 ? 0.437 5.125 -26.611 1.00 69.19 122 TYR A C 1
ATOM 986 O O . TYR A 1 122 ? 0.499 5.069 -27.836 1.00 69.19 122 TYR A O 1
ATOM 994 N N . HIS A 1 123 ? 0.176 4.049 -25.862 1.00 61.09 123 HIS A N 1
ATOM 995 C CA . HIS A 1 123 ? -0.065 2.722 -26.432 1.00 61.09 123 HIS A CA 1
ATOM 996 C C . HIS A 1 123 ? -1.277 2.704 -27.368 1.00 61.09 123 HIS A C 1
ATOM 998 O O . HIS A 1 123 ? -1.207 2.145 -28.452 1.00 61.09 123 HIS A O 1
ATOM 1004 N N . TYR A 1 124 ? -2.382 3.355 -26.996 1.00 61.50 124 TYR A N 1
ATO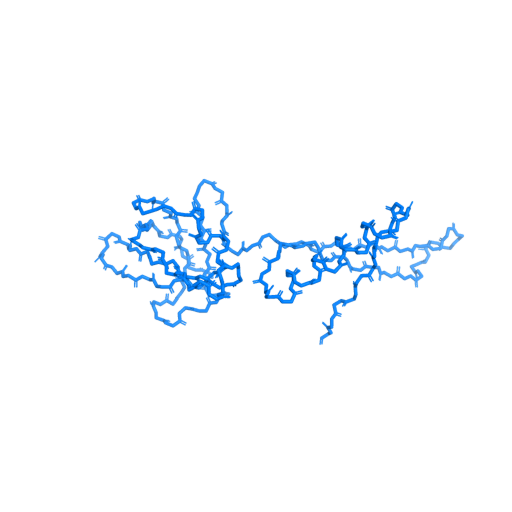M 1005 C CA . TYR A 1 124 ? -3.545 3.455 -27.884 1.00 61.50 124 TYR A CA 1
ATOM 1006 C C . TYR A 1 124 ? -3.278 4.267 -29.161 1.00 61.50 124 TYR A C 1
ATOM 1008 O O . TYR A 1 124 ? -4.024 4.127 -30.129 1.00 61.50 124 TYR A O 1
ATOM 1016 N N . ALA A 1 125 ? -2.248 5.115 -29.175 1.00 65.94 125 ALA A N 1
ATOM 1017 C CA . ALA A 1 125 ? -1.881 5.950 -30.315 1.00 65.94 125 ALA A CA 1
ATOM 1018 C C . ALA A 1 125 ? -0.729 5.379 -31.167 1.00 65.94 125 ALA A C 1
ATOM 1020 O O . ALA A 1 125 ? -0.422 5.953 -32.212 1.00 65.94 125 ALA A O 1
ATOM 1021 N N . SER A 1 126 ? -0.085 4.290 -30.735 1.00 59.56 126 SER A N 1
ATOM 1022 C CA . SER A 1 126 ? 1.128 3.739 -31.345 1.00 59.56 126 SER A CA 1
ATOM 1023 C C . SER A 1 126 ? 0.931 2.269 -31.728 1.00 59.56 126 SER A C 1
ATOM 1025 O O . SER A 1 126 ? 0.498 1.476 -30.902 1.00 59.56 126 SER A O 1
ATOM 1027 N N . ASP A 1 127 ? 1.302 1.883 -32.952 1.00 58.47 127 ASP A N 1
ATOM 1028 C CA . ASP A 1 127 ? 1.304 0.478 -33.414 1.00 58.47 127 ASP A CA 1
ATOM 1029 C C . ASP A 1 127 ? 2.531 -0.324 -32.895 1.00 58.47 127 ASP A C 1
ATOM 1031 O O . ASP A 1 127 ? 2.823 -1.417 -33.381 1.00 58.47 127 ASP A O 1
ATOM 1035 N N . GLU A 1 128 ? 3.289 0.213 -31.930 1.00 55.41 128 GLU A N 1
ATOM 1036 C CA . GLU A 1 128 ? 4.584 -0.326 -31.485 1.00 55.41 128 GLU A CA 1
ATOM 1037 C C . GLU A 1 128 ? 4.499 -1.166 -30.192 1.00 55.41 128 GLU A C 1
ATOM 1039 O O . GLU A 1 128 ? 3.865 -0.791 -29.207 1.00 55.41 128 GLU A O 1
ATOM 1044 N N . GLU A 1 129 ? 5.230 -2.286 -30.167 1.00 53.34 129 GLU A N 1
ATOM 1045 C CA . GLU A 1 129 ? 5.219 -3.311 -29.102 1.00 53.34 129 GLU A CA 1
ATOM 1046 C C . GLU A 1 129 ? 6.026 -2.913 -27.835 1.00 53.34 129 GLU A C 1
ATOM 1048 O O . GLU A 1 129 ? 5.924 -3.552 -26.787 1.00 53.34 129 GLU A O 1
ATOM 1053 N N . LEU A 1 130 ? 6.830 -1.841 -27.901 1.00 51.28 130 LEU A N 1
ATOM 1054 C CA . LEU A 1 130 ? 7.687 -1.335 -26.814 1.00 51.28 130 LEU A CA 1
ATOM 1055 C C . LEU A 1 130 ? 7.330 0.119 -26.473 1.00 51.28 130 LEU A C 1
ATOM 1057 O O . LEU A 1 130 ? 7.600 1.036 -27.241 1.00 51.28 130 LEU A O 1
ATOM 1061 N N . ILE A 1 131 ? 6.721 0.316 -25.300 1.00 52.19 131 ILE A N 1
ATOM 1062 C CA . ILE A 1 131 ? 5.773 1.424 -25.102 1.00 52.19 131 ILE A CA 1
ATOM 1063 C C . ILE A 1 131 ? 6.367 2.631 -24.343 1.00 52.19 131 ILE A C 1
ATOM 1065 O O . ILE A 1 131 ? 5.981 3.747 -24.653 1.00 52.19 131 ILE A O 1
ATOM 1069 N N . ALA A 1 132 ? 7.338 2.481 -23.423 1.00 52.84 132 ALA A N 1
ATOM 1070 C CA . ALA A 1 132 ? 8.222 3.589 -22.997 1.00 52.84 132 ALA A CA 1
ATOM 1071 C C . ALA A 1 132 ? 9.368 3.144 -22.067 1.00 52.84 132 ALA A C 1
ATOM 1073 O O . ALA A 1 132 ? 9.304 2.096 -21.422 1.00 52.84 132 ALA A O 1
ATOM 1074 N N . LEU A 1 133 ? 10.378 4.011 -21.925 1.00 53.09 133 LEU A N 1
ATOM 1075 C CA . LEU A 1 133 ? 11.429 3.945 -20.905 1.00 53.09 133 LEU A CA 1
ATOM 1076 C C . LEU A 1 133 ? 11.327 5.203 -20.029 1.00 53.09 133 LEU A C 1
ATOM 1078 O O . LEU A 1 133 ? 11.481 6.308 -20.544 1.00 53.09 133 LEU A O 1
ATOM 1082 N N . TRP A 1 134 ? 11.068 5.051 -18.727 1.00 59.16 134 TRP A N 1
ATOM 1083 C CA . TRP A 1 134 ? 10.949 6.186 -17.802 1.00 59.16 134 TRP A CA 1
ATOM 1084 C C . TRP A 1 134 ? 12.119 6.234 -16.822 1.00 59.16 134 TRP A C 1
ATOM 1086 O O . TRP A 1 134 ? 12.523 5.213 -16.262 1.00 59.16 134 TRP A O 1
ATOM 1096 N N . THR A 1 135 ? 12.656 7.429 -16.593 1.00 53.72 135 THR A N 1
ATOM 1097 C CA . THR A 1 135 ? 13.724 7.675 -15.620 1.00 53.72 135 THR A CA 1
ATOM 1098 C C . THR A 1 135 ? 13.122 8.168 -14.310 1.00 53.72 135 THR A C 1
ATOM 1100 O O . THR A 1 135 ? 12.358 9.130 -14.312 1.00 53.72 135 THR A O 1
ATOM 1103 N N . CYS A 1 136 ? 13.458 7.543 -13.180 1.00 42.41 136 CYS A N 1
ATOM 1104 C CA . CYS A 1 136 ? 13.168 8.151 -11.881 1.00 42.41 136 CYS A CA 1
ATOM 1105 C C . CYS A 1 136 ? 14.026 9.412 -11.706 1.00 42.41 136 CYS A C 1
ATOM 1107 O O . CYS A 1 136 ? 15.227 9.375 -11.978 1.00 42.41 136 CYS A O 1
ATOM 1109 N N . GLU A 1 137 ? 13.424 10.506 -11.237 1.00 47.03 137 GLU A N 1
ATOM 1110 C CA . GLU A 1 137 ? 14.188 11.646 -10.726 1.00 47.03 137 GLU A CA 1
ATOM 1111 C C . GLU A 1 137 ? 14.970 11.209 -9.478 1.00 47.03 137 GLU A C 1
ATOM 1113 O O . GLU A 1 137 ? 14.518 10.335 -8.729 1.00 47.03 137 GLU A O 1
ATOM 1118 N N . THR A 1 138 ? 16.181 11.749 -9.334 1.00 38.56 138 THR A N 1
ATOM 1119 C CA . THR A 1 138 ? 17.159 11.345 -8.307 1.00 38.56 138 THR A CA 1
ATOM 1120 C C . THR A 1 138 ? 16.885 12.037 -6.984 1.00 38.56 138 THR A C 1
ATOM 1122 O O . THR A 1 138 ? 16.574 13.248 -7.023 1.00 38.56 138 THR A O 1
#

Sequence (138 aa):
MADPRPVTVVARRIRQANYRYLGFLVVQDAAGVQYTLPMTGTVAQWLLEGQELRLSTTRTEAIGFDDYTLAGEVPIWPLFARAYTLERRSPLSGKVLYTYTLLAREARYERDYEAIVELEQYHYASDEELIALWTCET

pLDDT: mean 86.07, std 13.76, range [38.56, 98.06]

Secondary structure (DSSP, 8-state):
-PPPEEEEEEEEEE-GGGTTT-EEEEEEETT--EEEEEE-HHHHHH--TT-EEEEEES-SSS--TTSEEEESSSEEESPPEEEEEEEEE-TTT--EEEEEEEEEE---SHHHHHHHHHHHHHHHH---S-----PPP-

Solvent-accessible surface area (backbone atoms only — not comparable to full-atom values): 8159 Å² total; per-residue (Å²): 134,42,77,71,39,65,26,32,29,67,44,69,52,65,49,84,94,41,41,58,41,39,15,29,37,31,31,29,35,93,87,67,55,66,38,65,43,50,46,34,11,55,64,38,67,75,60,52,69,72,41,71,33,33,41,20,45,84,60,76,64,91,49,51,66,87,51,46,36,34,27,61,101,51,83,64,33,65,70,61,69,46,78,45,79,48,73,43,52,39,93,88,73,66,46,74,76,48,72,48,77,45,77,54,60,64,81,57,48,61,68,45,53,52,51,50,50,54,48,52,54,49,48,77,75,43,99,60,96,78,79,82,87,85,80,81,84,131

Radius of gyration: 19.8 Å; Cα contacts (8 Å, |Δi|>4): 239; chains: 1; bounding box: 51×28×58 Å

Foldseek 3Di:
DADWAKKFWADKAADPVQQFQWIWTWIAGPVGQIATAIFGNVLSVVDDGGAIKIKGAPDSPPDDLVRIWIGDPHTSPPWDKDKDKDFDADPVPRDGPDIDIDIDTDDRHPVSVVVVVVQVVQVVVDPDPDGDDDDDDD

Mean predicted aligned error: 7.71 Å